Protein AF-A0A6I3U9F5-F1 (afdb_monomer_lite)

Structure (mmCIF, N/CA/C/O backbone):
data_AF-A0A6I3U9F5-F1
#
_entry.id   AF-A0A6I3U9F5-F1
#
loop_
_atom_site.group_PDB
_atom_site.id
_atom_site.type_symbol
_atom_site.label_atom_id
_atom_site.label_alt_id
_atom_site.label_comp_id
_atom_site.label_asym_id
_atom_site.label_entity_id
_atom_site.label_seq_id
_atom_site.pdbx_PDB_ins_code
_atom_site.Cartn_x
_atom_site.Cartn_y
_atom_site.Cartn_z
_atom_site.occupancy
_atom_site.B_iso_or_equiv
_atom_site.auth_seq_id
_atom_site.auth_comp_id
_atom_site.auth_asym_id
_atom_site.auth_atom_id
_atom_site.pdbx_PDB_model_num
ATOM 1 N N . ILE A 1 1 ? 16.136 -50.361 17.767 1.00 50.09 1 ILE A N 1
ATOM 2 C CA . ILE A 1 1 ? 15.091 -49.431 17.275 1.00 50.09 1 ILE A CA 1
ATOM 3 C C . ILE A 1 1 ? 15.819 -48.162 16.848 1.00 50.09 1 ILE A C 1
ATOM 5 O O . ILE A 1 1 ? 16.378 -47.501 17.710 1.00 50.09 1 ILE A O 1
ATOM 9 N N . LYS A 1 2 ? 15.964 -47.906 15.540 1.00 58.47 2 LYS A N 1
ATOM 10 C CA . LYS A 1 2 ? 16.575 -46.656 15.060 1.00 58.47 2 LYS A CA 1
ATOM 11 C C . LYS A 1 2 ? 15.536 -45.549 15.195 1.00 58.47 2 LYS A C 1
ATOM 13 O O . LYS A 1 2 ? 14.426 -45.688 14.689 1.00 58.47 2 LYS A O 1
ATOM 18 N N . SER A 1 3 ? 15.886 -44.490 15.906 1.00 65.62 3 SER A N 1
ATOM 19 C CA . SER A 1 3 ? 15.056 -43.300 16.037 1.00 65.62 3 SER A CA 1
ATOM 20 C C . SER A 1 3 ? 15.104 -42.543 14.707 1.00 65.62 3 SER A C 1
ATOM 22 O O . SER A 1 3 ? 16.077 -41.844 14.441 1.00 65.62 3 SER A O 1
ATOM 24 N N . ASN A 1 4 ? 14.098 -42.729 13.848 1.00 76.19 4 ASN A N 1
ATOM 25 C CA . ASN A 1 4 ? 13.936 -41.985 12.592 1.00 76.19 4 ASN A CA 1
ATOM 26 C C . ASN A 1 4 ? 13.460 -40.555 12.885 1.00 76.19 4 ASN A C 1
ATOM 28 O O . ASN A 1 4 ? 12.326 -40.202 12.567 1.00 76.19 4 ASN A O 1
ATOM 32 N N . TRP A 1 5 ? 14.280 -39.751 13.553 1.00 81.25 5 TRP A N 1
ATOM 33 C CA . TRP A 1 5 ? 13.978 -38.335 13.712 1.00 81.25 5 TRP A CA 1
ATOM 34 C C . TRP A 1 5 ? 14.805 -37.515 12.727 1.00 81.25 5 TRP A C 1
ATOM 36 O O . TRP A 1 5 ? 15.980 -37.790 12.488 1.00 81.25 5 TRP A O 1
ATOM 46 N N . GLU A 1 6 ? 14.162 -36.499 12.165 1.00 78.25 6 GLU A N 1
ATOM 47 C CA . GLU A 1 6 ? 14.760 -35.517 11.271 1.00 78.25 6 GLU A CA 1
ATOM 48 C C . GLU A 1 6 ? 14.554 -34.125 11.871 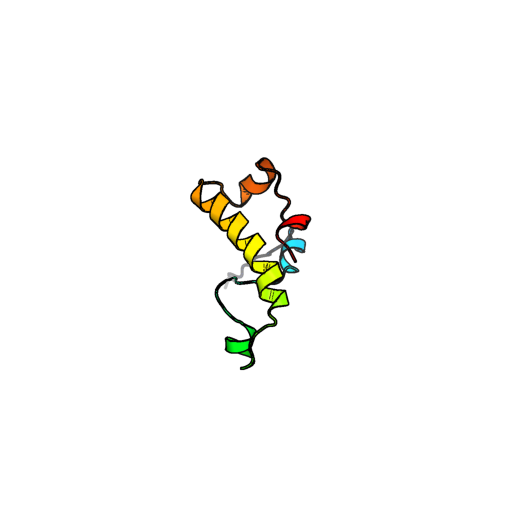1.00 78.25 6 GLU A C 1
ATOM 50 O O . GLU A 1 6 ? 13.501 -33.830 12.440 1.00 78.25 6 GLU A O 1
ATOM 55 N N . ILE A 1 7 ? 15.564 -33.263 11.745 1.00 78.38 7 ILE A N 1
ATOM 56 C CA . ILE A 1 7 ? 15.453 -31.843 12.084 1.00 78.38 7 ILE A CA 1
ATOM 57 C C . ILE A 1 7 ? 15.492 -31.047 10.783 1.00 78.38 7 ILE A C 1
ATOM 59 O O . ILE A 1 7 ? 16.500 -31.034 10.079 1.00 78.38 7 ILE A O 1
ATOM 63 N N . GLY A 1 8 ? 14.401 -30.341 10.496 1.00 80.12 8 GLY A N 1
ATOM 64 C CA . GLY A 1 8 ? 14.360 -29.306 9.469 1.00 80.12 8 GLY A CA 1
ATOM 65 C C . GLY A 1 8 ? 14.704 -27.948 10.075 1.00 80.12 8 GLY A C 1
ATOM 66 O O . GLY A 1 8 ? 13.968 -27.442 10.920 1.00 80.12 8 GLY A O 1
ATOM 67 N N . ILE A 1 9 ? 15.806 -27.337 9.638 1.00 78.12 9 ILE A N 1
ATOM 68 C CA . ILE A 1 9 ? 16.178 -25.976 10.045 1.00 78.12 9 ILE A CA 1
ATOM 69 C C . ILE A 1 9 ? 15.670 -24.992 8.986 1.00 78.12 9 ILE A C 1
ATOM 71 O O . ILE A 1 9 ? 16.133 -24.996 7.848 1.00 78.12 9 ILE A O 1
ATOM 75 N N . SER A 1 10 ? 14.730 -24.122 9.363 1.00 75.69 10 SER A N 1
ATOM 76 C CA . SER A 1 10 ? 14.248 -23.029 8.508 1.00 75.69 10 SER A CA 1
ATOM 77 C C . SER A 1 10 ? 14.956 -21.718 8.862 1.00 75.69 10 SER A C 1
ATOM 79 O O . SER A 1 10 ? 14.469 -20.939 9.682 1.00 75.69 10 SER A O 1
ATOM 81 N N . CYS A 1 11 ? 16.073 -21.430 8.198 1.00 68.94 11 CYS A N 1
ATOM 82 C CA . CYS A 1 11 ? 16.769 -20.148 8.330 1.00 68.94 11 CYS A CA 1
ATOM 83 C C . CYS A 1 11 ? 16.139 -19.087 7.414 1.00 68.94 11 CYS A C 1
ATOM 85 O O . CYS A 1 11 ? 16.342 -19.102 6.198 1.00 68.94 11 CYS A O 1
ATOM 87 N N . LYS A 1 12 ? 15.385 -18.134 7.979 1.00 68.19 12 LYS A N 1
ATOM 88 C CA . LYS A 1 12 ? 14.815 -17.014 7.211 1.00 68.19 12 LYS A CA 1
ATOM 89 C C . LYS A 1 12 ? 15.832 -15.879 7.077 1.00 68.19 12 LYS A C 1
ATOM 91 O O . LYS A 1 12 ? 16.032 -15.117 8.011 1.00 68.19 12 LYS A O 1
ATOM 96 N N . HIS A 1 13 ? 16.428 -15.749 5.893 1.00 60.84 13 HIS A N 1
ATOM 97 C CA . HIS A 1 13 ? 17.403 -14.693 5.577 1.00 60.84 13 HIS A CA 1
ATOM 98 C C . HIS A 1 13 ? 16.781 -13.336 5.196 1.00 60.84 13 HIS A C 1
ATOM 100 O O . HIS A 1 13 ? 17.497 -12.348 5.106 1.00 60.84 13 HIS A O 1
ATOM 106 N N . ASN A 1 14 ? 15.462 -13.260 4.980 1.00 57.41 14 ASN A N 1
ATOM 107 C CA . ASN A 1 14 ? 14.792 -12.051 4.489 1.00 57.41 14 ASN A CA 1
ATOM 108 C C . ASN A 1 14 ? 13.737 -11.540 5.486 1.00 57.41 14 ASN A C 1
ATOM 110 O O . ASN A 1 14 ? 12.534 -11.622 5.242 1.00 57.41 14 ASN A O 1
ATOM 114 N N . HIS A 1 15 ? 14.189 -11.092 6.661 1.00 59.50 15 HIS A N 1
ATOM 115 C CA . HIS A 1 15 ? 13.303 -10.649 7.746 1.00 59.50 15 HIS A CA 1
ATOM 116 C C . HIS A 1 15 ? 12.707 -9.245 7.524 1.00 59.50 15 HIS A C 1
ATOM 118 O O . HIS A 1 15 ? 11.732 -8.894 8.180 1.00 59.50 15 HIS A O 1
ATOM 124 N N . GLN A 1 16 ? 13.238 -8.445 6.594 1.00 59.84 16 GLN A N 1
ATOM 125 C CA . GLN A 1 16 ? 12.761 -7.069 6.395 1.00 59.84 16 GLN A CA 1
ATOM 126 C C . GLN A 1 16 ? 11.336 -7.017 5.825 1.00 59.84 16 GLN A C 1
ATOM 128 O O . GLN A 1 16 ? 10.499 -6.308 6.375 1.00 59.84 16 GLN A O 1
ATOM 133 N N . ALA A 1 17 ? 11.006 -7.899 4.873 1.00 58.09 17 ALA A N 1
ATOM 134 C CA . ALA A 1 17 ? 9.663 -7.994 4.291 1.00 58.09 17 ALA A CA 1
ATOM 135 C C . ALA A 1 17 ? 8.552 -8.378 5.296 1.00 58.09 17 ALA A C 1
ATOM 137 O O . ALA A 1 17 ? 7.367 -8.246 4.997 1.00 58.09 17 ALA A O 1
ATOM 138 N N . LEU A 1 18 ? 8.913 -8.885 6.484 1.00 56.16 18 LEU A N 1
ATOM 139 C CA . LEU A 1 18 ? 7.959 -9.290 7.524 1.00 56.16 18 LEU A CA 1
ATOM 140 C C . LEU A 1 18 ? 7.401 -8.107 8.329 1.00 56.16 18 LEU A C 1
ATOM 142 O O . LEU A 1 18 ? 6.491 -8.321 9.127 1.00 56.16 18 LEU A O 1
ATOM 146 N N . LYS A 1 19 ? 7.933 -6.890 8.146 1.00 66.69 19 LYS A N 1
ATOM 147 C CA . LYS A 1 19 ? 7.525 -5.702 8.913 1.00 66.69 19 LYS A CA 1
ATOM 148 C C . LYS A 1 19 ? 6.483 -4.825 8.213 1.00 66.69 19 LYS A C 1
ATOM 150 O O . LYS A 1 19 ? 6.016 -3.872 8.825 1.00 66.69 19 LYS A O 1
ATOM 155 N N . HIS A 1 20 ? 6.111 -5.132 6.973 1.00 69.38 20 HIS A N 1
ATOM 156 C CA . HIS A 1 20 ? 5.134 -4.329 6.237 1.00 69.38 20 HIS A CA 1
ATOM 157 C C . HIS A 1 20 ? 3.704 -4.755 6.570 1.00 69.38 20 HIS A C 1
ATOM 159 O O . HIS A 1 20 ? 3.415 -5.942 6.767 1.00 69.38 20 HIS A O 1
ATOM 165 N N . GLN A 1 21 ? 2.799 -3.781 6.630 1.00 72.69 21 GLN A N 1
ATOM 166 C CA . GLN A 1 21 ? 1.391 -4.033 6.912 1.00 72.69 21 GLN A CA 1
ATOM 167 C C . GLN A 1 21 ? 0.739 -4.816 5.758 1.00 72.69 21 GLN A C 1
ATOM 169 O O . GLN A 1 21 ? 1.030 -4.593 4.583 1.00 72.69 21 GLN A O 1
ATOM 174 N N . ARG A 1 22 ? -0.165 -5.751 6.078 1.00 77.19 22 ARG A N 1
ATOM 175 C CA . ARG A 1 22 ? -0.975 -6.449 5.066 1.00 77.19 22 ARG A CA 1
ATOM 176 C C . ARG A 1 22 ? -2.176 -5.580 4.715 1.00 77.19 22 ARG A C 1
ATOM 178 O O . ARG A 1 22 ? -3.179 -5.608 5.419 1.00 77.19 22 ARG A O 1
ATOM 185 N N . LEU A 1 23 ? -2.044 -4.801 3.650 1.00 86.94 23 LEU A N 1
ATOM 186 C CA . LEU A 1 23 ? -3.053 -3.835 3.220 1.00 86.94 23 LEU A CA 1
ATOM 187 C C . LEU A 1 23 ? -3.973 -4.424 2.143 1.00 86.94 23 LEU A C 1
ATOM 189 O O . LEU A 1 23 ? -3.599 -5.360 1.432 1.00 86.94 23 LEU A O 1
ATOM 193 N N . SER A 1 24 ? -5.177 -3.868 2.019 1.00 88.19 24 SER A N 1
ATOM 194 C CA . SER A 1 24 ? -6.146 -4.224 0.982 1.00 88.19 24 SER A CA 1
ATOM 195 C C . SER A 1 24 ? -6.851 -2.966 0.496 1.00 88.19 24 SER A C 1
ATOM 197 O O . SER A 1 24 ? -7.363 -2.206 1.307 1.00 88.19 24 SER A O 1
ATOM 199 N N . ASN A 1 25 ? -6.941 -2.775 -0.820 1.00 90.12 25 ASN A N 1
ATOM 200 C CA . ASN A 1 25 ? -7.747 -1.705 -1.419 1.00 90.12 25 ASN A CA 1
ATOM 201 C C . ASN A 1 25 ? -9.224 -2.089 -1.619 1.00 90.12 25 ASN A C 1
ATOM 203 O O . ASN A 1 25 ? -9.952 -1.388 -2.313 1.00 90.12 25 ASN A O 1
ATOM 207 N N . ARG A 1 26 ? -9.659 -3.236 -1.085 1.00 90.81 26 ARG A N 1
ATOM 208 C CA . ARG A 1 26 ? -11.030 -3.748 -1.259 1.00 90.81 26 ARG A CA 1
ATOM 209 C C . ARG A 1 26 ? -11.728 -4.083 0.046 1.00 90.81 26 ARG A C 1
ATOM 211 O O . ARG A 1 26 ? -12.949 -4.150 0.069 1.00 90.81 26 ARG A O 1
ATOM 218 N N . ILE A 1 27 ? -10.960 -4.376 1.089 1.00 93.31 27 ILE A N 1
ATOM 219 C CA . ILE A 1 27 ? -11.484 -4.834 2.373 1.00 93.31 27 ILE A CA 1
ATOM 220 C C . ILE A 1 27 ? -11.291 -3.700 3.365 1.00 93.31 27 ILE A C 1
ATOM 222 O O . ILE A 1 27 ? -10.153 -3.338 3.661 1.00 93.31 27 ILE A O 1
ATOM 226 N N . ASP A 1 28 ? -12.394 -3.176 3.892 1.00 94.00 28 ASP A N 1
ATOM 227 C CA . ASP A 1 28 ? -12.358 -2.302 5.058 1.00 94.00 28 ASP A CA 1
ATOM 228 C C . ASP A 1 28 ? -12.108 -3.158 6.305 1.00 94.00 28 ASP A C 1
ATOM 230 O O . ASP A 1 28 ? -13.033 -3.655 6.941 1.00 94.00 28 ASP A O 1
ATOM 234 N N . PHE A 1 29 ? -10.838 -3.383 6.642 1.00 92.62 29 PHE A N 1
ATOM 235 C CA . PHE A 1 29 ? -10.489 -4.225 7.789 1.00 92.62 29 PHE A CA 1
ATOM 236 C C . PHE A 1 29 ? -10.985 -3.642 9.122 1.00 92.62 29 PHE A C 1
ATOM 238 O O . PHE A 1 29 ? -11.202 -4.395 10.069 1.00 92.62 29 PHE A O 1
ATOM 245 N N . GLY A 1 30 ? -11.155 -2.319 9.213 1.00 94.19 30 GLY A N 1
ATOM 246 C CA . GLY A 1 30 ? -11.715 -1.678 10.398 1.00 94.19 30 GLY A CA 1
ATOM 247 C C . GLY A 1 30 ? -13.165 -2.102 10.570 1.00 94.19 30 GLY A C 1
ATOM 248 O O . GLY A 1 30 ? -13.554 -2.569 11.642 1.00 94.19 30 GLY A O 1
ATOM 249 N N . GLN A 1 31 ? -13.943 -2.020 9.491 1.00 95.94 31 GLN A N 1
ATOM 250 C CA . GLN A 1 31 ? -15.333 -2.449 9.509 1.00 95.94 31 GLN A CA 1
ATOM 251 C C . GLN A 1 31 ? -15.450 -3.955 9.777 1.00 95.94 31 GLN A C 1
ATOM 253 O O . GLN A 1 31 ? -16.236 -4.358 10.633 1.00 95.94 31 GLN A O 1
ATOM 258 N N . GLU A 1 32 ? -14.650 -4.776 9.092 1.00 94.38 32 GLU A N 1
ATOM 259 C CA . GLU A 1 32 ? -14.725 -6.240 9.183 1.00 94.38 32 GLU A CA 1
ATOM 260 C C . GLU A 1 32 ? -14.275 -6.789 10.544 1.00 94.38 32 GLU A C 1
ATOM 262 O O . GLU A 1 32 ? -14.817 -7.790 11.011 1.00 94.38 32 GLU A O 1
ATOM 267 N N . TRP A 1 33 ? -13.269 -6.184 11.184 1.00 93.75 33 TRP A N 1
ATOM 268 C CA . TRP A 1 33 ? -12.671 -6.745 12.405 1.00 93.75 33 TRP A CA 1
ATOM 269 C C . TRP A 1 33 ? -13.010 -5.969 13.670 1.00 93.75 33 TRP A C 1
ATOM 271 O O . TRP A 1 33 ? -13.049 -6.558 14.749 1.00 93.75 33 TRP A O 1
ATOM 281 N N . ALA A 1 34 ? -13.234 -4.662 13.555 1.00 93.88 34 ALA A N 1
ATOM 282 C CA . ALA A 1 34 ? -13.471 -3.781 14.694 1.00 93.88 34 ALA A CA 1
ATOM 283 C C . ALA A 1 34 ? -14.887 -3.179 14.708 1.00 93.88 34 ALA A C 1
ATOM 285 O O . ALA A 1 34 ? -15.288 -2.586 15.709 1.00 93.88 34 ALA A O 1
ATOM 286 N N . GLY A 1 35 ? -15.664 -3.355 13.632 1.00 96.69 35 GLY A N 1
ATOM 287 C CA . GLY A 1 35 ? -17.040 -2.867 13.523 1.00 96.69 35 GLY A CA 1
ATOM 288 C C . GLY A 1 35 ? -17.163 -1.367 13.245 1.00 96.69 35 GLY A C 1
ATOM 289 O O . GLY A 1 35 ? -18.274 -0.843 13.294 1.00 96.69 35 GLY A O 1
ATOM 290 N N . TYR A 1 36 ? -16.055 -0.680 12.953 1.00 96.06 36 TYR A N 1
ATOM 291 C CA . TYR A 1 36 ? -16.041 0.730 12.564 1.00 96.06 36 TYR A CA 1
ATOM 292 C C . TYR A 1 36 ? -15.126 0.951 11.355 1.00 96.06 36 TYR A C 1
ATOM 294 O O . TYR A 1 36 ? -14.029 0.396 11.321 1.00 96.06 36 TYR A O 1
ATOM 302 N N . PRO A 1 37 ? -15.528 1.774 10.376 1.00 96.81 37 PRO A N 1
ATOM 303 C CA . PRO A 1 37 ? -14.778 1.926 9.138 1.00 96.81 37 PRO A CA 1
ATOM 304 C C . PRO A 1 37 ? -13.405 2.554 9.373 1.00 96.81 37 PRO A C 1
ATOM 306 O O . PRO A 1 37 ? -13.209 3.382 10.274 1.00 96.81 37 PRO A O 1
ATOM 309 N N . VAL A 1 38 ? -12.448 2.188 8.526 1.00 94.94 38 VAL A N 1
ATOM 310 C CA . VAL A 1 38 ? -11.147 2.866 8.473 1.00 94.94 38 VAL A CA 1
ATOM 311 C C . VAL A 1 38 ? -11.295 4.311 7.993 1.00 94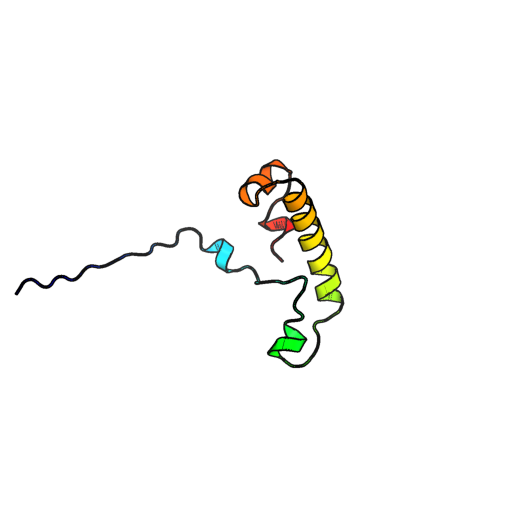.94 38 VAL A C 1
ATOM 313 O O . VAL A 1 38 ? -12.244 4.689 7.308 1.00 94.94 38 VAL A O 1
ATOM 316 N N . SER A 1 39 ? -10.327 5.152 8.356 1.00 95.62 39 SER A N 1
ATOM 317 C CA . SER A 1 39 ? -10.346 6.567 7.974 1.00 95.62 39 SER A CA 1
ATOM 318 C C . SER A 1 39 ? -10.290 6.764 6.455 1.00 95.62 39 SER A C 1
ATOM 320 O O . SER A 1 39 ? -9.615 6.018 5.751 1.00 95.62 39 SER A O 1
ATOM 322 N N . GLN A 1 40 ? -10.872 7.853 5.950 1.00 95.88 40 GLN A N 1
ATOM 323 C CA . GLN A 1 40 ? -10.710 8.225 4.539 1.00 95.88 40 GLN A CA 1
ATOM 324 C C . GLN A 1 40 ? -9.235 8.434 4.154 1.00 95.88 40 GLN A C 1
ATOM 326 O O . GLN A 1 40 ? -8.831 8.138 3.035 1.00 95.88 40 GLN A O 1
ATOM 331 N N . ASN A 1 41 ? -8.408 8.900 5.096 1.00 95.56 41 ASN A N 1
ATOM 332 C CA . ASN A 1 41 ? -6.973 9.063 4.878 1.00 95.56 41 ASN A CA 1
ATOM 333 C C . ASN A 1 41 ? -6.275 7.731 4.553 1.00 95.56 41 ASN A C 1
ATOM 335 O O . ASN A 1 41 ? -5.341 7.709 3.756 1.00 95.56 41 ASN A O 1
ATOM 339 N N . TYR A 1 42 ? -6.753 6.620 5.126 1.00 93.50 42 TYR A N 1
ATOM 340 C CA . TYR A 1 42 ? -6.257 5.285 4.797 1.00 93.50 42 TYR A CA 1
ATOM 341 C C . TYR A 1 42 ? -6.521 4.961 3.323 1.00 93.50 42 TYR A C 1
ATOM 343 O O . TYR A 1 42 ? -5.577 4.678 2.589 1.00 93.50 42 TYR A O 1
ATOM 351 N N . TRP A 1 43 ? -7.772 5.097 2.872 1.00 95.25 43 TRP A N 1
ATOM 352 C CA . TRP A 1 43 ? -8.154 4.860 1.476 1.00 95.25 43 TRP A CA 1
ATOM 353 C C . TRP A 1 43 ? -7.364 5.736 0.504 1.00 95.25 43 TRP A C 1
ATOM 355 O O . TRP A 1 43 ? -6.738 5.220 -0.419 1.00 95.25 43 TRP A O 1
ATOM 365 N N . ASN A 1 44 ? -7.275 7.038 0.782 1.00 94.94 44 ASN A N 1
ATOM 366 C CA . ASN A 1 44 ? -6.530 7.980 -0.055 1.00 94.94 44 ASN A CA 1
ATOM 367 C C . ASN A 1 44 ? -5.033 7.635 -0.155 1.00 94.94 44 ASN A C 1
ATOM 369 O O . ASN A 1 44 ? -4.400 7.954 -1.158 1.00 94.94 44 ASN A O 1
ATOM 373 N N . THR A 1 45 ? -4.466 7.001 0.876 1.00 93.06 45 THR A N 1
ATOM 374 C CA . THR A 1 45 ? -3.056 6.589 0.884 1.00 93.06 45 THR A CA 1
ATOM 375 C C . THR A 1 45 ? -2.843 5.287 0.115 1.00 93.06 45 THR A C 1
ATOM 377 O O . THR A 1 45 ? -1.898 5.175 -0.662 1.00 93.06 45 THR A O 1
ATOM 380 N N . ILE A 1 46 ? -3.705 4.287 0.314 1.00 93.75 46 ILE A N 1
ATOM 381 C CA . ILE A 1 46 ? -3.485 2.951 -0.258 1.00 93.75 46 ILE A CA 1
ATOM 382 C C . ILE A 1 46 ? -3.984 2.826 -1.699 1.00 93.75 46 ILE A C 1
ATOM 384 O O . ILE A 1 46 ? -3.374 2.106 -2.488 1.00 93.75 46 ILE A O 1
ATOM 388 N N . GLU A 1 47 ? -5.089 3.484 -2.062 1.00 94.62 47 GLU A N 1
ATOM 389 C CA . GLU A 1 47 ? -5.717 3.312 -3.375 1.00 94.62 47 GLU A CA 1
ATOM 390 C C . GLU A 1 47 ? -4.751 3.604 -4.531 1.00 94.62 47 GLU A C 1
ATOM 392 O O . GLU A 1 47 ? -4.660 2.751 -5.421 1.00 94.62 47 GLU A O 1
ATOM 397 N N . PRO A 1 48 ? -3.966 4.703 -4.517 1.00 95.31 48 PRO A N 1
ATOM 398 C CA . PRO A 1 48 ? -3.008 4.985 -5.583 1.00 95.31 48 PRO A CA 1
ATOM 399 C C . PRO A 1 48 ? -1.949 3.887 -5.736 1.00 95.31 48 PRO A C 1
ATOM 401 O O . PRO A 1 48 ? -1.615 3.502 -6.859 1.00 95.31 48 PRO A O 1
ATOM 404 N N . VAL A 1 49 ? -1.466 3.326 -4.620 1.00 95.00 49 VAL A N 1
ATOM 405 C CA . VAL A 1 49 ? -0.476 2.237 -4.6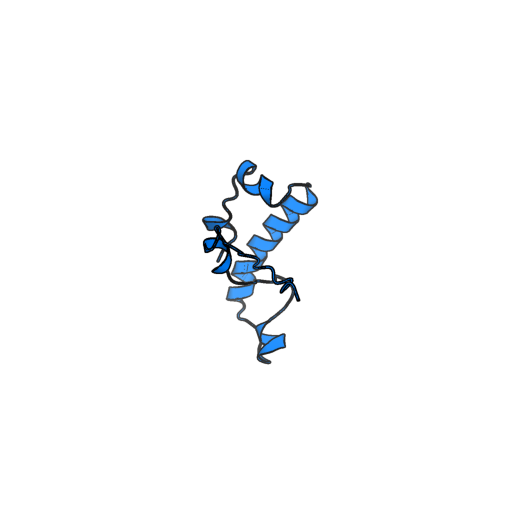27 1.00 95.00 49 VAL A CA 1
ATOM 406 C C . VAL A 1 49 ? -1.059 1.005 -5.315 1.00 95.00 49 VAL A C 1
ATOM 408 O O . VAL A 1 49 ? -0.451 0.447 -6.230 1.00 95.00 49 VAL A O 1
ATOM 411 N N . PHE A 1 50 ? -2.267 0.588 -4.934 1.00 95.12 50 PHE A N 1
ATOM 412 C CA . PHE A 1 50 ? -2.900 -0.580 -5.549 1.00 95.12 50 PHE A CA 1
ATOM 413 C C . PHE A 1 50 ? -3.309 -0.340 -7.007 1.00 95.12 50 PHE A C 1
ATOM 415 O O . PHE A 1 50 ? -3.211 -1.268 -7.809 1.00 95.12 50 PHE A O 1
ATOM 422 N N . GLN A 1 51 ? -3.718 0.875 -7.377 1.00 96.38 51 GLN A N 1
ATOM 423 C CA . GLN A 1 51 ? -4.001 1.234 -8.771 1.00 96.38 51 GLN A CA 1
ATOM 424 C C . GLN A 1 51 ? -2.745 1.139 -9.645 1.00 96.38 51 GLN A C 1
ATOM 426 O O . GLN A 1 51 ? -2.794 0.525 -10.713 1.00 96.38 51 GLN A O 1
ATOM 431 N N . MET A 1 52 ? -1.610 1.666 -9.176 1.00 96.25 52 MET A N 1
ATOM 432 C CA . MET A 1 52 ? -0.317 1.522 -9.854 1.00 96.25 52 MET A CA 1
ATOM 433 C C . MET A 1 52 ? 0.041 0.041 -10.044 1.00 96.25 52 MET A C 1
ATOM 435 O O . MET A 1 52 ? 0.373 -0.389 -11.150 1.00 96.25 52 MET A O 1
ATOM 439 N N . LEU A 1 53 ? -0.056 -0.763 -8.981 1.00 95.88 53 LEU A N 1
ATOM 440 C CA . LEU A 1 53 ? 0.253 -2.194 -9.043 1.00 95.88 53 LEU A CA 1
ATOM 441 C C . LEU A 1 53 ? -0.678 -2.956 -9.992 1.00 95.88 53 LEU A C 1
ATOM 443 O O . LEU A 1 53 ? -0.227 -3.856 -10.703 1.00 95.88 53 LEU A O 1
ATOM 447 N N . GLN A 1 54 ? -1.961 -2.596 -10.018 1.00 96.56 54 GLN A N 1
ATOM 448 C CA . GLN A 1 54 ? -2.934 -3.182 -10.931 1.00 96.56 54 GLN A CA 1
ATOM 449 C C . GLN A 1 54 ? -2.598 -2.829 -12.383 1.00 96.56 54 GLN A C 1
ATOM 451 O O . GLN A 1 54 ? -2.566 -3.726 -13.219 1.00 96.56 54 GLN A O 1
ATOM 456 N N . ASN A 1 55 ? -2.227 -1.576 -12.667 1.00 97.44 55 ASN A N 1
ATOM 457 C CA . ASN A 1 55 ? -1.792 -1.160 -14.000 1.00 97.44 55 ASN A CA 1
ATOM 458 C C . ASN A 1 55 ? -0.580 -1.973 -14.488 1.00 97.44 55 ASN A C 1
ATOM 460 O O . ASN A 1 55 ? -0.598 -2.499 -15.600 1.00 97.44 55 ASN A O 1
ATOM 464 N N . PHE A 1 56 ? 0.443 -2.159 -13.650 1.00 97.56 56 PHE A N 1
ATOM 465 C CA . PHE A 1 56 ? 1.593 -2.999 -14.004 1.00 97.56 56 PHE A CA 1
ATOM 466 C C . PHE A 1 56 ? 1.197 -4.450 -14.269 1.00 97.56 56 PHE A C 1
ATOM 468 O O . PHE A 1 56 ? 1.647 -5.050 -15.248 1.00 97.56 56 PHE A O 1
ATOM 475 N N . LYS A 1 57 ? 0.332 -5.006 -13.418 1.00 96.75 57 LYS A N 1
ATOM 476 C CA . LYS A 1 57 ? -0.172 -6.369 -13.576 1.00 96.75 57 LYS A CA 1
ATOM 477 C C . LYS A 1 57 ? -0.943 -6.540 -14.887 1.00 96.75 57 LYS A C 1
ATOM 479 O O . LYS A 1 57 ? -0.731 -7.539 -15.571 1.00 96.75 57 LYS A O 1
ATOM 484 N N . ASP A 1 58 ? -1.787 -5.577 -15.242 1.00 97.69 58 ASP A N 1
ATOM 485 C CA . ASP A 1 58 ? -2.575 -5.596 -16.480 1.00 97.69 58 ASP A CA 1
ATOM 486 C C . ASP A 1 58 ? -1.683 -5.470 -17.723 1.00 97.69 58 ASP A C 1
ATOM 488 O O . ASP A 1 58 ? -1.965 -6.076 -18.754 1.00 97.69 58 ASP A O 1
ATOM 492 N N . ASN A 1 59 ? -0.542 -4.786 -17.598 1.00 97.06 59 ASN A N 1
ATOM 493 C CA . ASN A 1 59 ? 0.511 -4.738 -18.617 1.00 97.06 59 ASN A CA 1
ATOM 494 C C . ASN A 1 59 ? 1.453 -5.963 -18.600 1.00 97.06 59 ASN A C 1
ATOM 496 O O . ASN A 1 59 ? 2.465 -5.983 -19.300 1.00 97.06 59 ASN A O 1
ATOM 500 N N . GLY A 1 60 ? 1.154 -6.994 -17.803 1.00 97.31 60 GLY A N 1
ATOM 501 C CA . GLY A 1 60 ? 1.929 -8.238 -17.748 1.00 97.31 60 GLY A CA 1
ATOM 502 C C . GLY A 1 60 ? 3.256 -8.140 -16.987 1.00 97.31 60 GLY A C 1
ATOM 503 O O . GLY A 1 60 ? 4.041 -9.093 -16.998 1.00 97.31 60 GLY A O 1
ATOM 504 N N . VAL A 1 61 ? 3.511 -7.027 -16.296 1.00 97.50 61 VAL A N 1
ATOM 505 C CA . VAL A 1 61 ? 4.713 -6.843 -15.479 1.00 97.50 61 VAL A CA 1
ATOM 506 C C . VAL A 1 61 ? 4.579 -7.651 -14.193 1.00 97.50 61 VAL A C 1
ATOM 508 O O . VAL A 1 61 ? 3.592 -7.560 -13.457 1.00 97.50 61 VAL A O 1
ATOM 511 N N . ARG A 1 62 ? 5.588 -8.473 -13.897 1.00 96.50 62 ARG A N 1
ATOM 512 C CA . ARG A 1 62 ? 5.594 -9.299 -12.685 1.00 96.50 62 ARG A CA 1
ATOM 513 C C . ARG A 1 62 ? 6.079 -8.473 -11.499 1.00 96.50 62 ARG A C 1
ATOM 515 O O . ARG A 1 62 ? 6.964 -7.637 -11.623 1.00 96.50 62 ARG A O 1
ATOM 522 N N . TRP A 1 63 ? 5.608 -8.817 -10.301 1.00 93.38 63 TRP A N 1
ATOM 523 C CA . TRP A 1 63 ? 6.035 -8.191 -9.040 1.00 93.38 63 TRP A CA 1
ATOM 524 C C . TRP A 1 63 ? 7.561 -8.110 -8.854 1.00 93.38 63 TRP A C 1
ATOM 526 O O . TRP A 1 63 ? 8.086 -7.176 -8.249 1.00 93.38 63 TRP A O 1
ATOM 536 N N . ARG A 1 64 ? 8.302 -9.113 -9.335 1.00 93.75 64 ARG A N 1
ATOM 537 C CA . ARG A 1 64 ? 9.770 -9.150 -9.227 1.00 93.75 64 ARG A CA 1
ATOM 538 C C . ARG A 1 64 ? 10.451 -8.145 -10.155 1.00 93.75 64 ARG A C 1
ATOM 540 O O . ARG A 1 64 ? 11.524 -7.681 -9.802 1.00 93.75 64 ARG A O 1
ATOM 547 N N . ASP A 1 65 ? 9.792 -7.777 -11.247 1.00 96.56 65 ASP A N 1
ATOM 548 C CA . ASP A 1 65 ? 10.350 -6.946 -12.312 1.00 96.56 65 ASP A CA 1
ATOM 549 C C . ASP A 1 65 ? 10.037 -5.455 -12.116 1.00 96.56 65 ASP A C 1
ATOM 551 O O . ASP A 1 65 ? 10.584 -4.625 -12.828 1.00 96.56 65 ASP A O 1
ATOM 555 N N . LEU A 1 66 ? 9.217 -5.088 -11.121 1.00 95.81 66 LEU A N 1
ATOM 556 C CA . LEU A 1 66 ? 8.845 -3.697 -10.816 1.00 95.81 66 LEU A CA 1
ATOM 557 C C . LEU A 1 66 ? 10.044 -2.742 -10.677 1.00 95.81 66 LEU A C 1
ATOM 559 O O . LEU A 1 66 ? 9.974 -1.607 -11.140 1.00 95.81 66 LEU A O 1
ATOM 563 N N . SER A 1 67 ? 11.165 -3.208 -10.119 1.00 95.44 67 SER A N 1
ATOM 564 C CA . SER A 1 67 ? 12.393 -2.406 -10.009 1.00 95.44 67 SER A CA 1
ATOM 565 C C . SER A 1 67 ? 12.960 -2.002 -11.369 1.00 95.44 67 SER A C 1
ATOM 567 O O . SER A 1 67 ? 13.531 -0.924 -11.501 1.00 95.44 67 SER A O 1
ATOM 569 N N . ASN A 1 68 ? 12.762 -2.830 -12.399 1.00 96.81 68 ASN A N 1
ATOM 570 C CA . ASN A 1 68 ? 13.185 -2.530 -13.769 1.00 96.81 68 ASN A CA 1
ATOM 571 C C . ASN A 1 68 ? 12.325 -1.420 -14.395 1.00 96.81 68 ASN A C 1
ATOM 573 O O . ASN A 1 68 ? 12.734 -0.806 -15.375 1.00 96.81 68 ASN A O 1
ATOM 577 N N . HIS A 1 69 ? 11.152 -1.155 -13.816 1.00 94.69 69 HIS A N 1
ATOM 578 C CA . HIS A 1 69 ? 10.226 -0.095 -14.208 1.00 94.69 69 HIS A CA 1
ATOM 579 C C . HIS A 1 69 ? 10.296 1.124 -13.274 1.00 94.69 69 HIS A C 1
ATOM 581 O O . HIS A 1 69 ? 9.387 1.948 -13.271 1.00 94.69 69 HIS A O 1
ATOM 587 N N . GLY A 1 70 ? 11.367 1.244 -12.481 1.00 95.12 70 GLY A N 1
ATOM 588 C CA . GLY A 1 70 ? 11.599 2.399 -11.613 1.00 95.12 70 GLY A CA 1
ATOM 589 C C . GLY A 1 70 ? 10.784 2.407 -10.320 1.00 95.12 70 GLY A C 1
ATOM 590 O O . GLY A 1 70 ? 10.791 3.418 -9.630 1.00 95.12 70 GLY A O 1
ATOM 591 N N . VAL A 1 71 ? 10.115 1.301 -9.975 1.00 95.56 71 VAL A N 1
ATOM 592 C CA . VAL A 1 71 ? 9.333 1.184 -8.737 1.00 95.56 71 VAL A CA 1
ATOM 593 C C . VAL A 1 71 ? 10.158 0.483 -7.657 1.00 95.56 71 V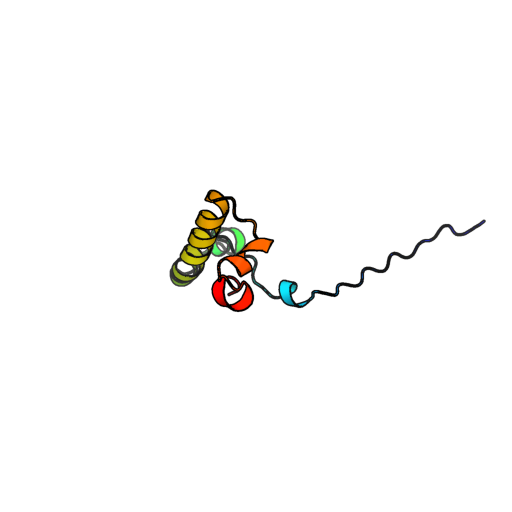AL A C 1
ATOM 595 O O . VAL A 1 71 ? 10.489 -0.705 -7.760 1.00 95.56 71 VAL A O 1
ATOM 598 N N . SER A 1 72 ? 10.464 1.212 -6.590 1.00 93.31 72 SER A N 1
ATOM 599 C CA . SER A 1 72 ? 11.067 0.711 -5.359 1.00 93.31 72 SER A CA 1
ATOM 600 C C . SER A 1 72 ? 9.982 0.245 -4.395 1.00 93.31 72 SER A C 1
ATOM 602 O O . SER A 1 72 ? 9.179 1.030 -3.911 1.00 93.31 72 SER A O 1
ATOM 604 N N . LYS A 1 73 ? 9.975 -1.039 -4.029 1.00 90.44 73 LYS A N 1
ATOM 605 C CA . LYS A 1 73 ? 8.978 -1.564 -3.074 1.00 90.44 73 LYS A CA 1
ATOM 606 C C . LYS A 1 73 ? 9.066 -0.882 -1.709 1.00 90.44 73 LYS A C 1
ATOM 608 O O . LYS A 1 73 ? 8.032 -0.601 -1.122 1.00 90.44 73 LYS A O 1
ATOM 613 N N . GLU A 1 74 ? 10.281 -0.589 -1.251 1.00 89.25 74 GLU A N 1
ATOM 614 C CA . GLU A 1 74 ? 10.535 0.049 0.046 1.00 89.25 74 GLU A CA 1
ATOM 615 C C . GLU A 1 74 ? 10.051 1.499 0.107 1.00 89.25 74 GLU A C 1
ATOM 617 O O . GLU A 1 74 ? 9.635 1.944 1.168 1.00 89.25 74 GLU A O 1
ATOM 622 N N . ASN A 1 75 ? 10.096 2.226 -1.014 1.00 89.50 75 ASN A N 1
ATOM 623 C CA . ASN A 1 75 ? 9.744 3.649 -1.034 1.00 89.50 75 ASN A CA 1
ATOM 624 C C . ASN A 1 75 ? 8.335 3.904 -1.584 1.00 89.50 75 ASN A C 1
ATOM 626 O O . ASN A 1 75 ? 7.695 4.867 -1.178 1.00 89.50 75 ASN A O 1
ATOM 630 N N . ASP A 1 76 ? 7.866 3.057 -2.505 1.00 91.44 76 ASP A N 1
ATOM 631 C CA . ASP A 1 76 ? 6.668 3.320 -3.309 1.00 91.44 76 ASP A CA 1
ATOM 632 C C . ASP A 1 76 ? 5.499 2.380 -2.982 1.00 91.44 76 ASP A C 1
ATOM 634 O O . ASP A 1 76 ? 4.376 2.626 -3.421 1.00 91.44 76 ASP A O 1
ATOM 638 N N . VAL A 1 77 ? 5.738 1.273 -2.263 1.00 90.06 77 VAL A N 1
ATOM 639 C CA . VAL A 1 77 ? 4.696 0.261 -2.004 1.00 90.06 77 VAL A CA 1
ATOM 640 C C . VAL A 1 77 ? 4.502 -0.038 -0.525 1.00 90.06 77 VAL A C 1
ATOM 642 O O . VAL A 1 77 ? 3.368 -0.200 -0.075 1.00 90.06 77 VAL A O 1
ATOM 645 N N . TYR A 1 78 ? 5.583 -0.159 0.231 1.00 87.88 78 TYR A N 1
ATOM 646 C CA . TYR A 1 78 ? 5.508 -0.418 1.657 1.00 87.88 78 TYR A CA 1
ATOM 647 C C . TYR A 1 78 ? 5.2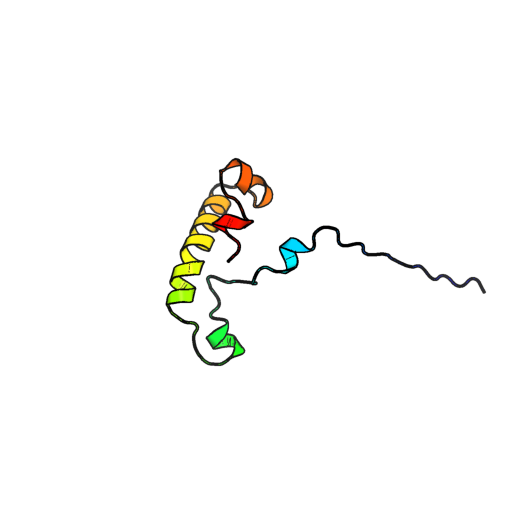54 0.889 2.413 1.00 87.88 78 TYR A C 1
ATOM 649 O O . TYR A 1 78 ? 6.036 1.828 2.314 1.00 87.88 78 TYR A O 1
ATOM 657 N N . ILE A 1 79 ? 4.140 0.919 3.150 1.00 80.25 79 ILE A N 1
ATOM 658 C CA . ILE A 1 79 ? 3.668 2.041 3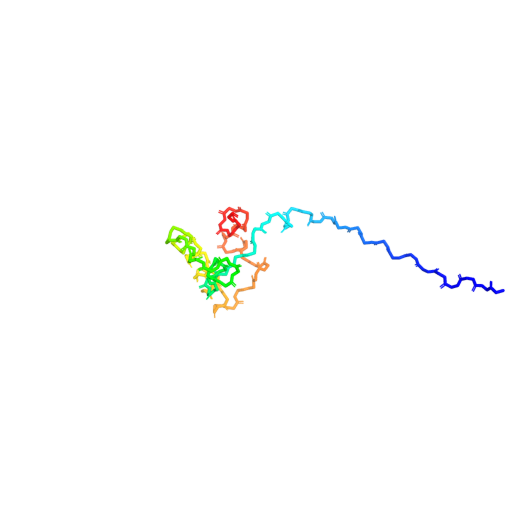.974 1.00 80.25 79 ILE A CA 1
ATOM 659 C C . ILE A 1 79 ? 3.853 1.690 5.452 1.00 80.25 79 ILE A C 1
ATOM 661 O O . ILE A 1 79 ? 3.600 0.510 5.811 1.00 80.25 79 ILE A O 1
#

Foldseek 3Di:
DDDPDDDDDDDDPDCPVVPFDPDDLPDQCCCVPVVDGDDPVSNVVQVVLVVVVVVCVVVVHDPVCVVVVVDDCVPRPGD

InterPro domains:
  IPR019059 Restriction endonuclease, type II, HaeIII [PF09556] (3-78)

Secondary structure (DSSP, 8-state):
---------------GGGGS----SS--HHHHHHSSPPPHHHHHHHHHHHHHHHHHHHTT--TTTGGGGT--IIIII--

Radius of gyration: 18.92 Å; chains: 1; bounding box: 34×58×36 Å

Organism: Streptococcus pneumoniae (NCBI:txid1313)

Sequence (79 aa):
IKSNWEIGISCKHNHQALKHQRLSNRIDFGQEWAGYPVSQNYWNTIEPVFQMLQNFKDNGVRWRDLSNHGVSKENDVYI

pLDDT: mean 86.83, std 12.91, range [50.09, 97.69]